Protein AF-A0A661ZJ34-F1 (afdb_monomer_lite)

Structure (mmCIF, N/CA/C/O backbone):
data_AF-A0A661ZJ34-F1
#
_entry.id   AF-A0A661ZJ34-F1
#
loop_
_atom_site.group_PDB
_atom_site.id
_atom_site.type_symbol
_atom_site.label_atom_id
_atom_site.label_alt_id
_atom_site.label_comp_id
_atom_site.label_asym_id
_atom_site.label_entity_id
_atom_site.label_seq_id
_atom_site.pdbx_PDB_ins_code
_atom_site.Cartn_x
_atom_site.Cartn_y
_atom_site.Cartn_z
_atom_site.occupancy
_atom_site.B_iso_or_equiv
_atom_site.auth_seq_id
_atom_site.auth_comp_id
_atom_site.auth_asym_id
_atom_site.auth_atom_id
_atom_site.pdbx_PDB_model_num
ATOM 1 N N . MET A 1 1 ? -4.155 -11.575 -8.471 1.00 82.56 1 MET A N 1
ATOM 2 C CA . MET A 1 1 ? -3.482 -11.945 -7.207 1.00 82.56 1 MET A CA 1
ATOM 3 C C . MET A 1 1 ? -4.520 -11.965 -6.095 1.00 82.56 1 MET A C 1
ATOM 5 O O . MET A 1 1 ? -5.345 -11.062 -6.079 1.00 82.56 1 MET A O 1
ATOM 9 N N . LYS A 1 2 ? -4.529 -12.996 -5.238 1.00 87.00 2 LYS A N 1
ATOM 10 C CA . LYS A 1 2 ? -5.399 -13.078 -4.050 1.00 87.00 2 LYS A CA 1
ATOM 11 C C . LYS A 1 2 ? -4.550 -12.760 -2.821 1.00 87.00 2 LYS A C 1
ATOM 13 O O . LYS A 1 2 ? -3.480 -13.348 -2.685 1.00 87.00 2 LYS A O 1
ATOM 18 N N . ILE A 1 3 ? -5.022 -11.864 -1.965 1.00 86.25 3 ILE A N 1
ATOM 19 C CA . ILE A 1 3 ? -4.472 -11.626 -0.629 1.00 86.25 3 ILE A CA 1
ATOM 20 C C . ILE A 1 3 ? -5.572 -11.979 0.365 1.00 86.25 3 ILE A C 1
ATOM 22 O O . ILE A 1 3 ? -6.676 -11.452 0.267 1.00 86.25 3 ILE A O 1
ATOM 26 N N . GLU A 1 4 ? -5.264 -12.891 1.278 1.00 88.19 4 GLU A N 1
ATOM 27 C CA . GLU A 1 4 ? -6.146 -13.311 2.363 1.00 88.19 4 GLU A CA 1
ATOM 28 C C . GLU A 1 4 ? -5.593 -12.739 3.665 1.00 88.19 4 GLU A C 1
ATOM 30 O O . GLU A 1 4 ? -4.396 -12.854 3.930 1.00 88.19 4 GLU A O 1
ATOM 35 N N . LEU A 1 5 ? -6.455 -12.078 4.429 1.00 87.88 5 LEU A N 1
ATOM 36 C CA . LEU A 1 5 ? -6.134 -11.464 5.711 1.00 87.88 5 LEU A CA 1
ATOM 37 C C . LEU A 1 5 ? -7.004 -12.076 6.793 1.00 87.88 5 LEU A C 1
ATOM 39 O O . LEU A 1 5 ? -8.232 -12.100 6.667 1.00 87.88 5 LEU A O 1
ATOM 43 N N . VAL A 1 6 ? -6.369 -12.520 7.873 1.00 89.88 6 VAL A N 1
ATOM 44 C CA . VAL A 1 6 ? -7.058 -12.998 9.071 1.00 89.88 6 VAL A CA 1
ATOM 45 C C . VAL A 1 6 ? -6.990 -11.951 10.175 1.00 89.88 6 VAL A C 1
ATOM 47 O O . VAL A 1 6 ? -6.121 -11.080 10.190 1.00 89.88 6 VAL A O 1
ATOM 50 N N . LYS A 1 7 ? -7.908 -12.043 11.138 1.00 87.38 7 LYS A N 1
ATOM 51 C CA . LYS A 1 7 ? -7.994 -11.134 12.289 1.00 87.38 7 LYS A CA 1
ATOM 52 C C . LYS A 1 7 ? -6.662 -10.859 12.979 1.00 87.38 7 LYS A C 1
ATOM 54 O O . LYS A 1 7 ? -6.360 -9.719 13.328 1.00 87.38 7 LYS A O 1
ATOM 59 N N . GLU A 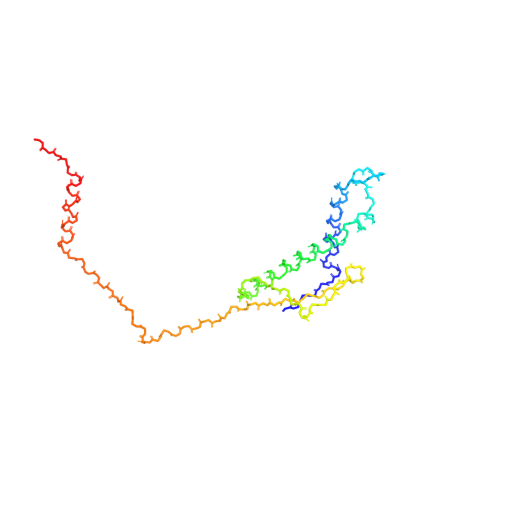1 8 ? -5.873 -11.907 13.153 1.00 88.25 8 GLU A N 1
ATOM 60 C CA . GLU A 1 8 ? -4.583 -11.875 13.839 1.00 88.25 8 GLU A CA 1
ATOM 61 C C . GLU A 1 8 ? -3.566 -10.958 13.136 1.00 88.25 8 GLU A C 1
ATOM 63 O O . GLU A 1 8 ? -2.721 -10.370 13.807 1.00 88.25 8 GLU A O 1
ATOM 68 N N . ASP A 1 9 ? -3.696 -10.750 11.820 1.00 85.88 9 ASP A N 1
ATOM 69 C CA . ASP A 1 9 ? -2.772 -9.925 11.034 1.00 85.88 9 ASP A CA 1
ATOM 70 C C . ASP A 1 9 ? -2.952 -8.421 11.293 1.00 85.88 9 ASP A C 1
ATOM 72 O O . ASP A 1 9 ? -1.993 -7.649 11.207 1.00 85.88 9 ASP A O 1
ATOM 76 N N . TYR A 1 10 ? -4.178 -7.982 11.606 1.00 87.00 10 TYR A N 1
ATOM 77 C CA . TYR A 1 10 ? -4.518 -6.558 11.720 1.00 87.00 10 TYR A CA 1
ATOM 78 C C . TYR A 1 10 ? -4.979 -6.126 13.117 1.00 87.00 10 TYR A C 1
ATOM 80 O O . TYR A 1 10 ? -4.915 -4.935 13.436 1.00 87.00 10 TYR A O 1
ATOM 88 N N . GLU A 1 11 ? -5.440 -7.041 13.976 1.00 88.38 11 GLU A N 1
ATOM 89 C CA . GLU A 1 11 ? -6.048 -6.694 15.268 1.00 88.38 11 GLU A CA 1
ATOM 90 C C . GLU A 1 11 ? -5.097 -5.900 16.178 1.00 88.38 11 GLU A C 1
ATOM 92 O O . GLU A 1 11 ? -5.504 -4.909 16.796 1.00 88.38 11 GLU A O 1
ATOM 97 N N . ASP A 1 12 ? -3.819 -6.272 16.227 1.00 91.00 12 ASP A N 1
ATOM 98 C CA . ASP A 1 12 ? -2.821 -5.590 17.056 1.00 91.00 12 ASP A CA 1
ATOM 99 C C . ASP A 1 12 ? -2.510 -4.170 16.565 1.00 91.00 12 ASP A C 1
ATOM 101 O O . ASP A 1 12 ? -2.401 -3.233 17.372 1.00 91.00 12 ASP A O 1
ATOM 105 N N . GLN A 1 13 ? -2.423 -3.983 15.246 1.00 89.50 13 GLN A N 1
ATOM 106 C CA . GLN A 1 13 ? -2.189 -2.672 14.635 1.00 89.50 13 GLN A CA 1
ATOM 107 C C . GLN A 1 13 ? -3.395 -1.756 14.867 1.00 89.50 13 GLN A C 1
ATOM 109 O O . GLN A 1 13 ? -3.249 -0.658 15.414 1.00 89.50 13 GLN A O 1
ATOM 114 N N . VAL A 1 14 ? -4.607 -2.259 14.611 1.00 90.19 14 VAL A N 1
ATOM 115 C CA . VAL A 1 14 ? -5.866 -1.544 14.867 1.00 90.19 14 VAL A CA 1
ATOM 116 C C . VAL A 1 14 ? -5.992 -1.158 16.341 1.00 90.19 14 VAL A C 1
ATOM 118 O O . VAL A 1 14 ? -6.314 -0.014 16.667 1.00 90.19 14 VAL A O 1
ATOM 121 N N . ASN A 1 15 ? -5.699 -2.073 17.269 1.00 90.31 15 ASN A N 1
ATOM 122 C CA . ASN A 1 15 ? -5.745 -1.784 18.702 1.00 90.31 15 ASN A CA 1
ATOM 123 C C . ASN A 1 15 ? -4.712 -0.725 19.121 1.00 90.31 15 ASN A C 1
ATOM 125 O O . ASN A 1 15 ? -4.984 0.069 20.028 1.00 90.31 15 ASN A O 1
ATOM 129 N N . THR A 1 16 ? -3.545 -0.693 18.478 1.00 92.38 16 THR A N 1
ATOM 130 C CA . THR A 1 16 ? -2.506 0.317 18.722 1.00 92.38 16 THR A CA 1
ATOM 131 C C . THR A 1 16 ? -2.973 1.697 18.273 1.00 92.38 16 THR A C 1
ATOM 133 O O . THR A 1 16 ? -2.960 2.639 19.070 1.00 92.38 16 THR A O 1
ATOM 136 N N . VAL A 1 17 ? -3.502 1.801 17.055 1.00 91.19 17 VAL A N 1
ATOM 137 C CA . VAL A 1 17 ? -4.025 3.062 16.519 1.00 91.19 17 VAL A CA 1
ATOM 138 C C . VAL A 1 17 ? -5.220 3.548 17.334 1.00 91.19 17 VAL A C 1
ATOM 140 O O . VAL A 1 17 ? -5.261 4.709 17.740 1.00 91.19 17 VAL A O 1
ATOM 143 N N . LEU A 1 18 ? -6.148 2.663 17.709 1.00 90.25 18 LEU A N 1
ATOM 144 C CA . LEU A 1 18 ? -7.285 3.028 18.559 1.00 90.25 18 LEU A CA 1
ATOM 145 C C . LEU A 1 18 ? -6.860 3.569 19.933 1.00 90.25 18 LEU A C 1
ATOM 147 O O . LEU A 1 18 ? -7.514 4.478 20.449 1.00 90.25 18 LEU A O 1
ATOM 151 N N . LYS A 1 19 ? -5.769 3.066 20.529 1.00 91.31 19 LYS A N 1
ATOM 152 C CA . LYS A 1 19 ? -5.214 3.621 21.780 1.00 91.31 19 LYS A CA 1
ATOM 153 C C . LYS A 1 19 ? -4.666 5.034 21.579 1.00 91.31 19 LYS A C 1
ATOM 155 O O . LYS A 1 19 ? -4.841 5.890 22.449 1.00 91.31 19 LYS A O 1
ATOM 160 N N . ASP A 1 20 ? -4.038 5.309 20.443 1.00 91.12 20 ASP A N 1
ATOM 161 C CA . ASP A 1 20 ? -3.545 6.652 20.134 1.00 91.12 20 ASP A CA 1
ATOM 162 C C . ASP A 1 20 ? -4.684 7.632 19.840 1.00 91.12 20 ASP A C 1
ATOM 164 O O . ASP A 1 20 ? -4.660 8.771 20.321 1.00 91.12 20 ASP A O 1
ATOM 168 N N . TYR A 1 21 ? -5.736 7.175 19.160 1.00 88.19 21 TYR A N 1
ATOM 169 C CA . TYR A 1 21 ? -6.979 7.932 19.020 1.00 88.19 21 TYR A CA 1
ATOM 170 C C . TYR A 1 21 ? -7.630 8.191 20.377 1.00 88.19 21 TYR A C 1
ATOM 172 O O . TYR A 1 21 ? -8.029 9.320 20.646 1.00 88.19 21 TYR A O 1
ATOM 180 N N . GLN A 1 22 ? -7.679 7.201 21.273 1.00 89.88 22 GLN A N 1
ATOM 181 C CA . GLN A 1 22 ? -8.218 7.369 22.625 1.00 89.88 22 GLN A CA 1
ATOM 182 C C . GLN A 1 22 ? -7.487 8.474 23.394 1.00 89.88 22 GLN A C 1
ATOM 184 O O . GLN A 1 22 ? -8.142 9.294 24.035 1.00 89.88 22 GLN A O 1
ATOM 189 N N . ARG A 1 23 ? -6.149 8.525 23.318 1.00 89.69 23 ARG A N 1
ATOM 190 C CA . ARG A 1 23 ? -5.326 9.557 23.976 1.00 89.69 23 ARG A CA 1
ATOM 191 C C . ARG A 1 23 ? -5.629 10.966 23.465 1.00 89.69 23 ARG A C 1
ATOM 193 O O . ARG A 1 23 ? -5.590 11.909 24.251 1.00 89.69 23 ARG A O 1
ATOM 200 N N . LYS A 1 24 ? -5.930 11.100 22.170 1.00 87.06 24 LYS A N 1
ATOM 201 C CA . LYS A 1 24 ? -6.254 12.376 21.509 1.00 87.06 24 LYS A CA 1
ATOM 202 C C . LYS A 1 24 ? -7.743 12.731 21.587 1.00 87.06 24 LYS A C 1
ATOM 204 O O . LYS A 1 24 ? -8.102 13.892 21.404 1.00 87.06 24 LYS A O 1
ATOM 209 N N . ALA A 1 25 ? -8.608 11.756 21.858 1.00 86.06 25 ALA A N 1
ATOM 210 C CA . ALA A 1 25 ? -10.048 11.940 21.862 1.00 86.06 25 ALA A CA 1
ATOM 211 C C . ALA A 1 25 ? -10.495 12.866 23.002 1.00 86.06 25 ALA A C 1
ATOM 213 O O . ALA A 1 25 ? -10.150 12.681 24.176 1.00 86.06 25 ALA A O 1
ATOM 214 N N . SER A 1 26 ? -11.328 13.837 22.637 1.00 85.31 26 SER A N 1
ATOM 215 C CA . SER A 1 26 ? -12.066 14.697 23.555 1.00 85.31 26 SER A CA 1
ATOM 216 C C . SER A 1 26 ? -13.553 14.458 23.332 1.00 85.31 26 SER A C 1
ATOM 218 O O . SER A 1 26 ? -14.030 14.555 22.202 1.00 85.31 26 SER A O 1
ATOM 220 N N . MET A 1 27 ? -14.279 14.105 24.392 1.00 85.38 27 MET A N 1
ATOM 221 C CA . MET A 1 27 ? -15.706 13.811 24.317 1.00 85.38 27 MET A CA 1
ATOM 222 C C . MET A 1 27 ? -16.442 14.413 25.516 1.00 85.38 27 MET A C 1
ATOM 224 O O . MET A 1 27 ? -15.941 14.301 26.638 1.00 85.38 27 MET A O 1
ATOM 228 N N . PRO A 1 28 ? -17.631 15.014 25.318 1.00 86.19 28 PRO A N 1
ATOM 229 C CA . PRO A 1 28 ? -18.442 15.519 26.418 1.00 86.19 28 PRO A CA 1
ATOM 230 C C . PRO A 1 28 ? -18.673 14.445 27.491 1.00 86.19 28 PRO A C 1
ATOM 232 O O . PRO A 1 28 ? -19.063 13.322 27.182 1.00 86.19 28 PRO A O 1
ATOM 235 N N . GLY A 1 29 ? -18.408 14.788 28.753 1.00 88.62 29 GLY A N 1
ATOM 236 C CA . GLY A 1 29 ? -18.555 13.881 29.899 1.00 88.62 29 GLY A CA 1
ATOM 237 C C . GLY A 1 29 ? -17.299 13.089 30.280 1.00 88.62 29 GLY A C 1
ATOM 238 O O . GLY A 1 29 ? -17.245 12.564 31.389 1.00 88.62 29 GLY A O 1
ATOM 239 N N . PHE A 1 30 ? -16.260 13.058 29.437 1.00 88.44 30 PHE A N 1
ATOM 240 C CA . PHE A 1 30 ? -14.989 12.398 29.748 1.00 88.44 30 PHE A CA 1
ATOM 241 C C . PHE A 1 30 ? -13.825 13.385 29.722 1.00 88.44 30 PHE A C 1
ATOM 243 O O . PHE A 1 30 ? -13.729 14.255 28.858 1.00 88.44 30 PHE A O 1
ATOM 250 N N . ARG A 1 31 ? -12.886 13.224 30.661 1.00 90.62 31 ARG A N 1
ATOM 251 C CA . ARG A 1 31 ? -11.619 13.962 30.610 1.00 90.62 31 ARG A CA 1
ATOM 252 C C . ARG A 1 31 ? -10.863 13.561 29.330 1.00 90.62 31 ARG A C 1
ATOM 254 O O . ARG A 1 31 ? -10.815 12.360 29.045 1.00 90.62 31 ARG A O 1
ATOM 261 N N . PRO A 1 32 ? -10.248 14.509 28.592 1.00 87.94 32 PRO A N 1
ATOM 262 C CA . PRO A 1 32 ? -9.458 14.194 27.402 1.00 87.94 32 PRO A CA 1
ATOM 263 C C . PRO A 1 32 ? -8.476 13.047 27.661 1.00 87.94 32 PRO A C 1
ATOM 265 O O . PRO A 1 32 ? -7.815 13.014 28.704 1.00 87.94 32 PRO A O 1
ATOM 268 N N . GLY A 1 33 ? -8.435 12.072 26.752 1.00 87.56 33 GLY A N 1
ATOM 269 C CA . GLY A 1 33 ? -7.589 10.883 26.889 1.00 87.56 33 GLY A CA 1
ATOM 270 C C . GLY A 1 33 ? -8.132 9.765 27.793 1.00 87.56 33 GLY A C 1
ATOM 271 O O . GLY A 1 33 ? -7.490 8.722 27.922 1.00 87.56 33 GLY A O 1
ATOM 272 N N . LYS A 1 34 ? -9.287 9.952 28.448 1.00 89.31 34 LYS A N 1
ATOM 273 C CA . LYS A 1 34 ? -9.924 8.963 29.345 1.00 89.31 34 LYS A CA 1
ATOM 274 C C . LYS A 1 34 ? -11.294 8.490 28.852 1.00 89.31 34 LYS A C 1
ATOM 276 O O . LYS A 1 34 ? -12.087 7.970 29.633 1.00 89.31 34 LYS A O 1
ATOM 281 N N . VAL A 1 35 ? -11.564 8.643 27.558 1.00 89.81 35 VAL A N 1
ATOM 282 C CA . VAL A 1 35 ? -12.757 8.082 26.911 1.00 89.81 35 VAL A CA 1
ATOM 283 C C . VAL A 1 35 ? -12.658 6.547 26.916 1.00 89.81 35 VAL A C 1
ATOM 285 O O . VAL A 1 35 ? -11.607 6.025 26.550 1.00 89.81 35 VAL A O 1
ATOM 288 N N . PRO A 1 36 ? -13.694 5.787 27.309 1.00 90.06 36 PRO A N 1
ATOM 289 C CA . PRO A 1 36 ? -13.663 4.325 27.281 1.00 90.06 36 PRO A CA 1
ATOM 290 C C . PRO A 1 36 ? -13.423 3.760 25.875 1.00 90.06 36 PRO A C 1
ATOM 292 O O . PRO A 1 36 ? -14.028 4.217 24.904 1.00 90.06 36 PRO A O 1
ATOM 295 N N . MET A 1 37 ? -12.604 2.707 25.771 1.00 88.12 37 MET A N 1
ATOM 296 C CA . MET A 1 37 ? -12.250 2.096 24.479 1.00 88.12 37 MET A CA 1
ATOM 297 C C . MET A 1 37 ? -13.463 1.610 23.682 1.00 88.12 37 MET A C 1
ATOM 299 O O . MET A 1 37 ? -13.476 1.752 22.466 1.00 88.12 37 MET A O 1
ATOM 303 N N . GLY A 1 38 ? -14.508 1.098 24.341 1.00 88.75 38 GLY A N 1
ATOM 304 C CA . GLY A 1 38 ? -15.726 0.664 23.646 1.00 88.75 38 GLY A CA 1
ATOM 305 C C . GLY A 1 38 ? -16.418 1.798 22.880 1.00 88.75 38 GLY A C 1
ATOM 306 O O . GLY A 1 38 ? -16.946 1.584 21.792 1.00 88.75 38 GLY A O 1
ATOM 307 N N . MET A 1 39 ? -16.358 3.024 23.404 1.00 86.44 39 MET A N 1
ATOM 308 C CA . MET A 1 39 ? -16.956 4.196 22.767 1.00 86.44 39 MET A CA 1
ATOM 309 C C . MET A 1 39 ? -16.085 4.717 21.619 1.00 86.44 39 MET A C 1
ATOM 311 O O . MET A 1 39 ? -16.603 5.023 20.547 1.00 86.44 39 MET A O 1
ATOM 315 N N . VAL A 1 40 ? -14.760 4.726 21.804 1.00 87.44 40 VAL A N 1
ATOM 316 C CA . VAL A 1 40 ? -13.795 5.055 20.740 1.00 87.44 40 VAL A CA 1
ATOM 317 C C . VAL A 1 40 ? -13.915 4.066 19.580 1.00 87.44 40 VAL A C 1
ATOM 319 O O . VAL A 1 40 ? -14.012 4.487 18.432 1.00 87.44 40 VAL A O 1
ATOM 322 N N . ARG A 1 41 ? -14.005 2.762 19.868 1.00 88.12 41 ARG A N 1
ATOM 323 C CA . ARG A 1 41 ? -14.205 1.710 18.863 1.00 88.12 41 ARG A CA 1
ATOM 324 C C . ARG A 1 41 ? -15.528 1.878 18.116 1.00 88.12 41 ARG A C 1
ATOM 326 O O . ARG A 1 41 ? -15.559 1.708 16.907 1.00 88.12 41 ARG A O 1
ATOM 333 N N . LYS A 1 42 ? -16.608 2.273 18.792 1.00 87.19 42 LYS A N 1
ATOM 334 C CA . LYS A 1 42 ? -17.895 2.518 18.122 1.00 87.19 42 LYS A CA 1
ATOM 335 C C . LYS A 1 42 ? -17.850 3.709 17.156 1.00 87.19 42 LYS A C 1
ATOM 337 O O . LYS A 1 42 ? -18.537 3.684 16.143 1.00 87.19 42 LYS A O 1
ATOM 342 N N . MET A 1 43 ? -17.069 4.744 17.468 1.00 85.69 43 MET A N 1
ATOM 343 C CA . MET A 1 43 ? -16.970 5.946 16.631 1.00 85.69 43 MET A CA 1
ATOM 344 C C . MET A 1 43 ? -15.937 5.826 15.510 1.00 85.69 43 MET A C 1
ATOM 346 O O . MET A 1 43 ? -16.216 6.229 14.387 1.00 85.69 43 MET A O 1
ATOM 350 N N . TYR A 1 44 ? -14.756 5.287 15.815 1.00 86.88 44 TYR A N 1
ATOM 351 C CA . TYR A 1 44 ? -13.601 5.273 14.912 1.00 86.88 44 TYR A CA 1
ATOM 352 C C . TYR A 1 44 ? -13.191 3.868 14.468 1.00 86.88 44 TYR A C 1
ATOM 354 O O . TYR A 1 44 ? -12.386 3.744 13.556 1.00 86.88 44 TYR A O 1
ATOM 362 N N . GLY A 1 45 ? -13.736 2.808 15.073 1.00 86.62 45 GLY A N 1
ATOM 363 C CA . GLY A 1 45 ? -13.300 1.428 14.838 1.00 86.62 45 GLY A CA 1
ATOM 364 C C . GLY A 1 45 ? -13.369 1.011 13.377 1.00 86.62 45 GLY A C 1
ATOM 365 O O . GLY A 1 45 ? -12.379 0.515 12.866 1.00 86.62 45 GLY A O 1
ATOM 366 N N . LYS A 1 46 ? -14.484 1.284 12.689 1.00 87.19 46 LYS A N 1
ATOM 367 C CA . LYS A 1 46 ? -14.637 0.958 11.259 1.00 87.19 46 LYS A CA 1
ATOM 368 C C . LYS A 1 46 ? -13.630 1.685 10.375 1.00 87.19 46 LYS A C 1
ATOM 370 O O . LYS A 1 46 ? -13.027 1.075 9.505 1.00 87.19 46 LYS A O 1
ATOM 375 N N . ALA A 1 47 ? -13.465 2.986 10.605 1.00 88.19 47 ALA A N 1
ATOM 376 C CA . ALA A 1 47 ? -12.566 3.813 9.809 1.00 88.19 47 ALA A CA 1
ATOM 377 C C . ALA A 1 47 ? -11.108 3.384 10.008 1.00 88.19 47 ALA A C 1
ATOM 379 O O . ALA A 1 47 ? -10.409 3.151 9.031 1.00 88.19 47 ALA A O 1
ATOM 380 N N . VAL A 1 48 ? -10.692 3.201 11.266 1.00 90.56 48 VAL A N 1
ATOM 381 C CA . VAL A 1 48 ? -9.341 2.738 11.609 1.00 90.56 48 VAL A CA 1
ATOM 382 C C . VAL A 1 48 ? -9.094 1.335 11.064 1.00 90.56 48 VAL A C 1
ATOM 384 O O . VAL A 1 48 ? -8.034 1.074 10.518 1.00 90.56 48 VAL A O 1
ATOM 387 N N . LEU A 1 49 ? -10.070 0.433 11.171 1.00 89.12 49 LEU A N 1
ATOM 388 C CA . LEU A 1 49 ? -9.934 -0.923 10.652 1.00 89.12 49 LEU A CA 1
ATOM 389 C C . LEU A 1 49 ? -9.767 -0.933 9.127 1.00 89.12 49 LEU A C 1
ATOM 391 O O . LEU A 1 49 ? -8.858 -1.585 8.627 1.00 89.12 49 LEU A O 1
ATOM 395 N N . ALA A 1 50 ? -10.576 -0.167 8.394 1.00 88.31 50 ALA A N 1
ATOM 396 C CA . ALA A 1 50 ? -10.435 -0.051 6.946 1.00 88.31 50 ALA A CA 1
ATOM 397 C C . ALA A 1 50 ? -9.094 0.586 6.536 1.00 88.31 50 ALA A C 1
ATOM 399 O O . ALA A 1 50 ? -8.482 0.158 5.559 1.00 88.31 50 ALA A O 1
ATOM 400 N N . GLU A 1 51 ? -8.628 1.603 7.262 1.00 89.75 51 GLU A N 1
ATOM 401 C CA . GLU A 1 51 ? -7.351 2.271 6.989 1.00 89.75 51 GLU A CA 1
ATOM 402 C C . GLU A 1 51 ? -6.159 1.332 7.219 1.00 89.75 51 GLU A C 1
ATOM 404 O O . GLU A 1 51 ? -5.319 1.182 6.331 1.00 89.75 51 GLU A O 1
ATOM 409 N N . GLU A 1 52 ? -6.124 0.638 8.359 1.00 90.69 52 GLU A N 1
ATOM 410 C CA . GLU A 1 52 ? -5.042 -0.297 8.677 1.00 90.69 52 GLU A CA 1
ATOM 411 C C . GLU A 1 52 ? -5.031 -1.498 7.730 1.00 90.69 52 GLU A C 1
ATOM 413 O O . GLU A 1 52 ? -3.969 -1.871 7.239 1.00 90.69 52 GLU A O 1
ATOM 418 N N . ILE A 1 53 ? -6.195 -2.057 7.382 1.00 89.06 53 ILE A N 1
ATOM 419 C CA . ILE A 1 53 ? -6.275 -3.136 6.389 1.00 89.06 53 ILE A CA 1
ATOM 420 C C . ILE A 1 53 ? -5.706 -2.673 5.043 1.00 89.06 53 ILE A C 1
ATOM 422 O O . ILE A 1 53 ? -4.850 -3.349 4.476 1.00 89.06 53 ILE A O 1
ATOM 426 N N . ASN A 1 54 ? -6.106 -1.499 4.545 1.00 89.06 54 ASN A N 1
ATOM 427 C CA . ASN A 1 54 ? -5.578 -0.968 3.282 1.00 89.06 54 ASN A CA 1
ATOM 428 C C . ASN A 1 54 ? -4.059 -0.774 3.318 1.00 89.06 54 ASN A C 1
ATOM 430 O O . ASN A 1 54 ? -3.369 -1.050 2.331 1.00 89.06 54 ASN A O 1
ATOM 434 N N . LYS A 1 55 ? -3.531 -0.316 4.454 1.00 90.62 55 LYS A N 1
ATOM 435 C CA . LYS A 1 55 ? -2.097 -0.135 4.653 1.00 90.62 55 LYS A CA 1
ATOM 436 C C . LYS A 1 55 ? -1.355 -1.472 4.637 1.00 90.62 55 LYS A C 1
ATOM 438 O O . LYS A 1 55 ? -0.414 -1.616 3.861 1.00 90.62 55 LYS A O 1
ATOM 443 N N . ILE A 1 56 ? -1.822 -2.457 5.406 1.00 89.62 56 ILE A N 1
ATOM 444 C CA . ILE A 1 56 ? -1.243 -3.808 5.462 1.00 89.62 56 ILE A CA 1
ATOM 445 C C . ILE A 1 56 ? -1.244 -4.458 4.076 1.00 89.62 56 ILE A C 1
ATOM 447 O O . ILE A 1 56 ? -0.242 -5.045 3.669 1.00 89.62 56 ILE A O 1
ATOM 451 N N . ILE A 1 57 ? -2.343 -4.340 3.325 1.00 89.25 57 ILE A N 1
ATOM 452 C CA . ILE A 1 57 ? -2.433 -4.874 1.960 1.00 89.25 57 ILE A CA 1
ATOM 453 C C . ILE A 1 57 ? -1.406 -4.205 1.055 1.00 89.25 57 ILE A C 1
ATOM 455 O O . ILE A 1 57 ? -0.678 -4.894 0.347 1.00 89.25 57 ILE A O 1
ATOM 459 N N . SER A 1 58 ? -1.342 -2.873 1.078 1.00 88.56 58 SER A N 1
ATOM 460 C CA . SER A 1 58 ? -0.443 -2.103 0.215 1.00 88.56 58 SER A CA 1
ATOM 461 C C . SER A 1 58 ? 1.024 -2.425 0.498 1.00 88.56 58 SER A C 1
ATOM 463 O O . SER A 1 58 ? 1.804 -2.620 -0.433 1.00 88.56 58 SER A O 1
ATOM 465 N N . GLU A 1 59 ? 1.395 -2.522 1.777 1.00 89.44 59 GLU A N 1
ATOM 466 C CA . GLU A 1 59 ? 2.747 -2.881 2.209 1.00 89.44 59 GLU A CA 1
ATOM 467 C C . GLU A 1 59 ? 3.103 -4.313 1.797 1.00 89.44 59 GLU A C 1
ATOM 469 O O . GLU A 1 59 ? 4.122 -4.519 1.139 1.00 89.44 59 GLU A O 1
ATOM 474 N N . ASN A 1 60 ? 2.246 -5.296 2.098 1.00 88.12 60 ASN A N 1
ATOM 475 C CA . ASN A 1 60 ? 2.488 -6.694 1.729 1.00 88.12 60 ASN A CA 1
ATOM 476 C C . ASN A 1 60 ? 2.552 -6.897 0.216 1.00 88.12 60 ASN A C 1
ATOM 478 O O . ASN A 1 60 ? 3.406 -7.631 -0.276 1.00 88.12 60 ASN A O 1
ATOM 482 N N . LEU A 1 61 ? 1.676 -6.231 -0.534 1.00 87.31 61 LEU A N 1
ATOM 483 C CA . LEU A 1 61 ? 1.661 -6.300 -1.987 1.00 87.31 61 LEU A CA 1
ATOM 484 C C . LEU A 1 61 ? 2.951 -5.726 -2.575 1.00 87.31 61 LEU A C 1
ATOM 486 O O . LEU A 1 61 ? 3.577 -6.363 -3.418 1.00 87.31 61 LEU A O 1
ATOM 490 N N . ASN A 1 62 ? 3.390 -4.561 -2.099 1.00 86.75 62 ASN A N 1
ATOM 491 C CA . ASN A 1 62 ? 4.635 -3.955 -2.558 1.00 86.75 62 ASN A CA 1
ATOM 492 C C . ASN A 1 62 ? 5.868 -4.796 -2.185 1.00 86.75 62 ASN A C 1
ATOM 494 O O . ASN A 1 62 ? 6.763 -4.981 -3.014 1.00 86.75 62 ASN A O 1
ATOM 498 N N . ASN A 1 63 ? 5.897 -5.349 -0.969 1.00 89.12 63 ASN A N 1
ATOM 499 C CA . ASN A 1 63 ? 6.960 -6.252 -0.529 1.00 89.12 63 ASN A CA 1
ATOM 500 C C . ASN A 1 63 ? 7.008 -7.503 -1.410 1.00 89.12 63 ASN A C 1
ATOM 502 O O . ASN A 1 63 ? 8.064 -7.821 -1.945 1.00 89.12 63 ASN A O 1
ATOM 506 N N . TYR A 1 64 ? 5.863 -8.145 -1.663 1.00 88.00 64 TYR A N 1
ATOM 507 C CA . TYR A 1 64 ? 5.779 -9.326 -2.522 1.00 88.00 64 TYR A CA 1
ATOM 508 C C . TYR A 1 64 ? 6.267 -9.050 -3.949 1.00 88.00 64 TYR A C 1
ATOM 510 O O . TYR A 1 64 ? 7.035 -9.841 -4.500 1.00 88.00 64 TYR A O 1
ATOM 518 N N . LEU A 1 65 ? 5.847 -7.929 -4.548 1.00 87.12 65 LEU A N 1
ATOM 519 C CA . LEU A 1 65 ? 6.283 -7.533 -5.890 1.00 87.12 65 LEU A CA 1
ATOM 520 C C . LEU A 1 65 ? 7.796 -7.285 -5.948 1.00 87.12 65 LEU A C 1
ATOM 522 O O . LEU A 1 65 ? 8.437 -7.660 -6.928 1.00 87.12 65 LEU A O 1
ATOM 526 N N . THR A 1 66 ? 8.361 -6.700 -4.890 1.00 86.81 66 THR A N 1
ATOM 527 C CA . THR A 1 66 ? 9.797 -6.411 -4.789 1.00 86.81 66 THR A CA 1
ATOM 528 C C . THR A 1 66 ? 10.615 -7.684 -4.569 1.00 86.81 66 THR A C 1
ATOM 530 O O . THR A 1 66 ? 11.583 -7.917 -5.286 1.00 86.81 66 THR A O 1
ATOM 533 N N . GLU A 1 67 ? 10.222 -8.530 -3.613 1.00 89.81 67 GLU A N 1
ATOM 534 C CA . GLU A 1 67 ? 10.931 -9.768 -3.255 1.00 89.81 67 GLU A CA 1
ATOM 535 C C . GLU A 1 67 ? 10.952 -10.790 -4.393 1.00 89.81 67 GLU A C 1
ATOM 537 O O . GLU A 1 67 ? 11.940 -11.499 -4.569 1.00 89.81 67 GLU A O 1
ATOM 542 N N . ASN A 1 68 ? 9.875 -10.858 -5.177 1.00 85.88 68 ASN A N 1
ATOM 543 C CA . ASN A 1 68 ? 9.765 -11.779 -6.308 1.00 85.88 68 ASN A CA 1
ATOM 544 C C . ASN A 1 68 ? 10.200 -11.140 -7.638 1.00 85.88 68 ASN A C 1
ATOM 546 O O . ASN A 1 68 ? 9.980 -11.736 -8.692 1.00 85.88 68 ASN A O 1
ATOM 550 N N . GLU A 1 69 ? 10.775 -9.929 -7.597 1.00 84.31 69 GLU A N 1
ATOM 551 C CA . GLU A 1 69 ? 11.212 -9.147 -8.764 1.00 84.31 69 GLU A CA 1
ATOM 552 C C . GLU A 1 69 ? 10.162 -9.102 -9.891 1.00 84.31 69 GLU A C 1
ATOM 554 O O . GLU A 1 69 ? 10.477 -9.133 -11.087 1.00 84.31 69 GLU A O 1
ATOM 559 N N . VAL A 1 70 ? 8.881 -9.041 -9.517 1.00 82.12 70 VAL A N 1
ATOM 560 C CA . VAL A 1 70 ? 7.781 -9.066 -10.479 1.00 82.12 70 VAL A CA 1
ATOM 561 C C . VAL A 1 70 ? 7.765 -7.727 -11.195 1.00 82.12 70 VAL A C 1
ATOM 563 O O . VAL A 1 70 ? 7.374 -6.701 -10.641 1.00 82.12 70 VAL A O 1
ATOM 566 N N . LYS A 1 71 ? 8.182 -7.732 -12.460 1.00 82.31 71 LYS A N 1
ATOM 567 C CA . LYS A 1 71 ? 8.150 -6.539 -13.307 1.00 82.31 71 LYS A CA 1
ATOM 568 C C . LYS A 1 71 ? 6.701 -6.207 -13.648 1.00 82.31 71 LYS A C 1
ATOM 570 O O . LYS A 1 71 ? 6.115 -6.812 -14.546 1.00 82.31 71 LYS A O 1
ATOM 575 N N . THR A 1 72 ? 6.120 -5.256 -12.927 1.00 84.94 72 THR A N 1
ATOM 576 C CA . THR A 1 72 ? 4.767 -4.753 -13.179 1.00 84.94 72 THR A CA 1
ATOM 577 C C . THR A 1 72 ? 4.788 -3.382 -13.851 1.00 84.94 72 THR A C 1
ATOM 579 O O . THR A 1 72 ? 5.696 -2.573 -13.673 1.00 84.94 72 THR A O 1
ATOM 582 N N . LEU A 1 73 ? 3.754 -3.110 -14.638 1.00 84.31 73 LEU A N 1
ATOM 583 C CA . LEU A 1 73 ? 3.450 -1.825 -15.245 1.00 84.31 73 LEU A CA 1
ATOM 584 C C . LEU A 1 73 ? 2.448 -1.092 -14.356 1.00 84.31 73 LEU A C 1
ATOM 586 O O . LEU A 1 73 ? 1.254 -1.385 -14.371 1.00 84.31 73 LEU A O 1
ATOM 590 N N . GLY A 1 74 ? 2.944 -0.115 -13.601 1.00 82.69 74 GLY A N 1
ATOM 591 C CA . GLY A 1 74 ? 2.116 0.691 -12.709 1.00 82.69 74 GLY A CA 1
ATOM 592 C C . GLY A 1 74 ? 1.716 -0.033 -11.423 1.00 82.69 74 GLY A C 1
ATOM 593 O O . GLY A 1 74 ? 2.334 -1.022 -11.024 1.00 82.69 74 GLY A O 1
ATOM 594 N N . HIS A 1 75 ? 0.697 0.515 -10.758 1.00 82.94 75 HIS A N 1
ATOM 595 C CA . HIS A 1 75 ? 0.195 0.003 -9.487 1.00 82.94 75 HIS A CA 1
ATOM 596 C C . HIS A 1 75 ? -0.877 -1.075 -9.705 1.00 82.94 75 HIS A C 1
ATOM 598 O O . HIS A 1 75 ? -1.676 -0.948 -10.638 1.00 82.94 75 HIS A O 1
ATOM 604 N N . PRO A 1 76 ? -0.935 -2.102 -8.840 1.00 85.44 76 PRO A N 1
ATOM 605 C CA . PRO A 1 76 ? -2.020 -3.078 -8.831 1.00 85.44 76 PRO A CA 1
ATOM 606 C C . PRO A 1 76 ? -3.387 -2.409 -8.675 1.00 85.44 76 PRO A C 1
ATOM 608 O O . PRO A 1 76 ? -3.537 -1.488 -7.870 1.00 85.44 76 PRO A O 1
ATOM 611 N N . LEU A 1 77 ? -4.383 -2.891 -9.418 1.00 86.88 77 LEU A N 1
ATOM 612 C CA . LEU A 1 77 ? -5.755 -2.384 -9.343 1.00 86.88 77 LEU A CA 1
ATOM 613 C C . LEU A 1 77 ? -6.671 -3.409 -8.665 1.00 86.88 77 LEU A C 1
ATOM 615 O O . LEU A 1 77 ? -6.502 -4.604 -8.910 1.00 86.88 77 LEU A O 1
ATOM 619 N N . PRO A 1 78 ? -7.633 -2.984 -7.827 1.00 86.44 78 PRO A N 1
ATOM 620 C CA . PRO A 1 78 ? -8.651 -3.885 -7.297 1.00 86.44 78 PRO A CA 1
ATOM 621 C C . PRO A 1 78 ? -9.469 -4.508 -8.435 1.00 86.44 78 PRO A C 1
ATOM 623 O O . PRO A 1 78 ? -9.866 -3.810 -9.366 1.00 86.44 78 PRO A O 1
ATOM 626 N N . ASN A 1 79 ? -9.727 -5.812 -8.359 1.00 85.81 79 ASN A N 1
ATOM 627 C CA . ASN A 1 79 ? -10.532 -6.529 -9.346 1.00 85.81 79 ASN A CA 1
ATOM 628 C C . ASN A 1 79 ? -12.016 -6.464 -8.952 1.00 85.81 79 ASN A C 1
ATOM 630 O O . ASN A 1 79 ? -12.456 -7.219 -8.090 1.00 85.81 79 ASN A O 1
ATOM 634 N N . GLU A 1 80 ? -12.787 -5.575 -9.581 1.00 81.06 80 GLU A N 1
ATOM 635 C CA . GLU A 1 80 ? -14.203 -5.350 -9.240 1.00 81.06 80 GLU A CA 1
ATOM 636 C C . GLU A 1 80 ? -15.106 -6.571 -9.499 1.00 81.06 80 GLU A C 1
ATOM 638 O O . GLU A 1 80 ? -16.107 -6.742 -8.809 1.00 81.06 80 GLU A O 1
ATOM 643 N N . ASP A 1 81 ? -14.743 -7.450 -10.438 1.00 80.50 81 ASP A N 1
ATOM 644 C CA . ASP A 1 81 ? -15.556 -8.616 -10.810 1.00 80.50 81 ASP A CA 1
ATOM 645 C C . ASP A 1 81 ? -15.475 -9.753 -9.781 1.00 80.50 81 ASP A C 1
ATOM 647 O O . ASP A 1 81 ? -16.415 -10.532 -9.614 1.00 80.50 81 ASP A O 1
ATOM 651 N N . ARG A 1 82 ? -14.321 -9.889 -9.119 1.00 80.81 82 ARG A N 1
ATOM 652 C CA . ARG A 1 82 ? -14.041 -10.954 -8.142 1.00 80.81 82 ARG A CA 1
ATOM 653 C C . ARG A 1 82 ? -14.122 -10.480 -6.699 1.00 80.81 82 ARG A C 1
ATOM 655 O O . ARG A 1 82 ? -14.069 -11.315 -5.799 1.00 80.81 82 ARG A O 1
ATOM 662 N N . GLN A 1 83 ? -14.196 -9.172 -6.476 1.00 80.12 83 GLN A N 1
ATOM 663 C CA . GLN A 1 83 ? -14.238 -8.606 -5.140 1.00 80.12 83 GLN A CA 1
ATOM 664 C C . GLN A 1 83 ? -15.622 -8.820 -4.523 1.00 80.12 83 GLN A C 1
ATOM 666 O O . GLN A 1 83 ? -16.629 -8.303 -5.005 1.00 80.12 83 GLN A O 1
ATOM 671 N N . GLU A 1 84 ? -15.674 -9.577 -3.429 1.00 77.94 84 GLU A N 1
ATOM 672 C CA . GLU A 1 84 ? -16.904 -9.739 -2.658 1.00 77.94 84 GLU A CA 1
ATOM 673 C C . GLU A 1 84 ? -17.189 -8.498 -1.804 1.00 77.94 84 GLU A C 1
ATOM 675 O O . GLU A 1 84 ? -16.299 -7.706 -1.474 1.00 77.94 84 GLU A O 1
ATOM 680 N N . MET A 1 85 ? -18.461 -8.320 -1.442 1.00 76.81 85 MET A N 1
ATOM 681 C CA . MET A 1 85 ? -18.878 -7.223 -0.579 1.00 76.81 85 MET A CA 1
ATOM 682 C C . MET A 1 85 ? -18.374 -7.488 0.844 1.00 76.81 85 MET A C 1
ATOM 684 O O . MET A 1 85 ? -18.789 -8.452 1.484 1.00 76.81 85 MET A O 1
ATOM 688 N N . ILE A 1 86 ? -17.473 -6.632 1.322 1.00 79.88 86 ILE A N 1
ATOM 689 C CA . ILE A 1 86 ? -16.847 -6.779 2.637 1.00 79.88 86 ILE A CA 1
ATOM 690 C C . ILE A 1 86 ? -17.734 -6.159 3.720 1.00 79.88 86 ILE A C 1
ATOM 692 O O . ILE A 1 86 ? -18.078 -4.976 3.650 1.00 79.88 86 ILE A O 1
ATOM 696 N N . ASP A 1 87 ? -18.046 -6.943 4.752 1.00 81.06 87 ASP A N 1
ATOM 697 C CA . ASP A 1 87 ? -18.700 -6.478 5.973 1.00 81.06 87 ASP A CA 1
ATOM 698 C C . ASP A 1 87 ? -17.720 -6.456 7.151 1.00 81.06 87 ASP A C 1
ATOM 700 O O . ASP A 1 87 ? -17.489 -7.448 7.841 1.00 81.06 87 ASP A O 1
ATOM 704 N N . PHE A 1 88 ? -17.202 -5.264 7.425 1.00 77.62 88 PHE A N 1
ATOM 705 C CA . PHE A 1 88 ? -16.282 -5.001 8.527 1.00 77.62 88 PHE A CA 1
ATOM 706 C C . PHE A 1 88 ? -16.892 -5.153 9.936 1.00 77.62 88 PHE A C 1
ATOM 708 O O . PHE A 1 88 ? -16.150 -5.053 10.914 1.00 77.62 88 PHE A O 1
ATOM 715 N N . ASP A 1 89 ? -18.212 -5.338 10.080 1.00 74.25 89 ASP A N 1
ATOM 716 C CA . ASP A 1 89 ? -18.847 -5.582 11.385 1.00 74.25 89 ASP A CA 1
ATOM 717 C C . ASP A 1 89 ? -18.867 -7.061 11.780 1.00 74.25 89 ASP A C 1
ATOM 719 O O . ASP A 1 89 ? -18.833 -7.374 12.974 1.00 74.25 89 ASP A O 1
ATOM 723 N N . THR A 1 90 ? -18.987 -7.959 10.800 1.00 75.62 90 THR A N 1
ATOM 724 C CA . THR A 1 90 ? -19.261 -9.383 11.042 1.00 75.62 90 THR A CA 1
ATOM 725 C C . THR A 1 90 ? -18.167 -10.314 10.535 1.00 75.62 90 THR A C 1
ATOM 727 O O . THR A 1 90 ? -18.081 -11.447 11.011 1.00 75.62 90 THR A O 1
ATOM 730 N N . GLN A 1 91 ? -17.321 -9.851 9.612 1.00 79.38 91 GLN A N 1
ATOM 731 C CA . GLN A 1 91 ? -16.231 -10.642 9.058 1.00 79.38 91 GLN A CA 1
ATOM 732 C C . GLN A 1 91 ? -14.934 -10.424 9.843 1.00 79.38 91 GLN A C 1
ATOM 734 O O . GLN A 1 91 ? -14.536 -9.300 10.142 1.00 79.38 91 GLN A O 1
ATOM 739 N N . ASP A 1 92 ? -14.274 -11.538 10.153 1.00 81.31 92 ASP A N 1
ATOM 740 C CA . ASP A 1 92 ? -12.934 -11.591 10.749 1.00 81.31 92 ASP A CA 1
ATOM 741 C C . ASP A 1 92 ? -11.866 -12.003 9.712 1.00 81.31 92 ASP A C 1
ATOM 743 O O . ASP A 1 92 ? -10.672 -12.020 10.012 1.00 81.31 92 ASP A O 1
ATOM 747 N N . THR A 1 93 ? -12.295 -12.366 8.500 1.00 84.69 93 THR A N 1
ATOM 748 C CA . THR A 1 93 ? -11.439 -12.775 7.385 1.00 84.69 93 THR A CA 1
ATOM 749 C C . THR A 1 93 ? -11.814 -11.997 6.134 1.00 84.69 93 THR A C 1
ATOM 751 O O . THR A 1 93 ? -12.996 -11.827 5.827 1.00 84.69 93 THR A O 1
ATOM 754 N N . PHE A 1 94 ? -10.800 -11.511 5.421 1.00 86.19 94 PHE A N 1
ATOM 755 C CA . PHE A 1 94 ? -10.980 -10.671 4.243 1.00 86.19 94 PHE A CA 1
ATOM 756 C C . PHE A 1 94 ? -10.156 -11.181 3.070 1.00 86.19 94 PHE A C 1
ATOM 758 O O . PHE A 1 94 ? -8.941 -11.345 3.176 1.00 86.19 94 PHE A O 1
ATOM 765 N N . ASP A 1 95 ? -10.826 -11.352 1.935 1.00 88.06 95 ASP A N 1
ATOM 766 C CA . ASP A 1 95 ? -10.207 -11.719 0.670 1.00 88.06 95 ASP A CA 1
ATOM 767 C C . ASP A 1 95 ? -10.189 -10.512 -0.278 1.00 88.06 95 ASP A C 1
ATOM 769 O O . ASP A 1 95 ? -11.221 -9.911 -0.588 1.00 88.06 95 ASP A O 1
ATOM 773 N N . PHE A 1 96 ? -8.998 -10.165 -0.765 1.00 87.81 96 PHE A N 1
ATOM 774 C CA . PHE A 1 96 ? -8.789 -9.079 -1.717 1.00 87.81 96 PHE A CA 1
ATOM 775 C C . PHE A 1 96 ? -8.194 -9.599 -3.018 1.00 87.81 96 PHE A C 1
ATOM 777 O O . PHE A 1 96 ? -7.198 -10.332 -3.025 1.00 87.81 96 PHE A O 1
ATOM 784 N N . PHE A 1 97 ? -8.788 -9.186 -4.135 1.00 89.44 97 PHE A N 1
ATOM 785 C CA . PHE A 1 97 ? -8.333 -9.552 -5.468 1.00 89.44 97 PHE A CA 1
ATOM 786 C C . PHE A 1 97 ? -7.754 -8.339 -6.190 1.00 89.44 97 PHE A C 1
ATOM 788 O O . PHE A 1 97 ? -8.401 -7.304 -6.315 1.00 89.44 97 PHE A O 1
ATOM 795 N N . PHE A 1 98 ? -6.535 -8.497 -6.703 1.00 88.19 98 PHE A N 1
ATOM 796 C CA . PHE A 1 98 ? -5.829 -7.466 -7.461 1.00 88.19 98 PHE A CA 1
ATOM 797 C C . PHE A 1 98 ? -5.442 -7.951 -8.851 1.00 88.19 98 PHE A C 1
ATOM 799 O O . PHE A 1 98 ? -4.908 -9.057 -9.003 1.00 88.19 98 PHE A O 1
ATOM 806 N N . ASP A 1 99 ? -5.626 -7.092 -9.843 1.00 87.88 99 ASP A N 1
ATOM 807 C CA . ASP A 1 99 ? -5.118 -7.277 -11.193 1.00 87.88 99 ASP A CA 1
ATOM 808 C C . ASP A 1 99 ? -3.748 -6.614 -11.340 1.00 87.88 99 ASP A C 1
ATOM 810 O O . ASP A 1 99 ? -3.521 -5.476 -10.922 1.00 87.88 99 ASP A O 1
ATOM 814 N N . LEU A 1 100 ? -2.815 -7.367 -11.927 1.00 88.06 100 LEU A N 1
ATOM 815 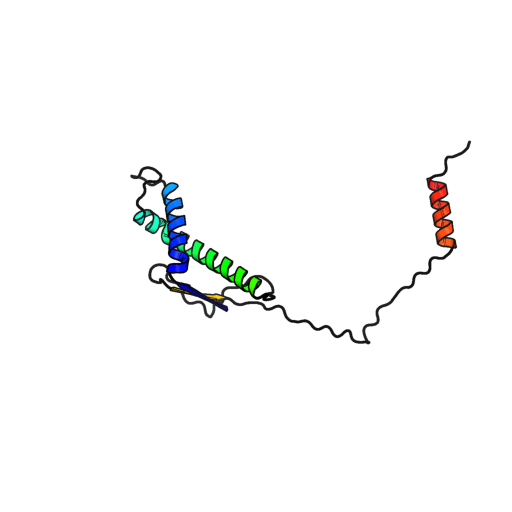C CA . LEU A 1 100 ? -1.436 -6.947 -12.143 1.00 88.06 100 LEU A CA 1
ATOM 816 C C . LEU A 1 100 ? -1.194 -6.778 -13.640 1.00 88.06 100 LEU A C 1
ATOM 818 O O . LEU A 1 100 ? -1.306 -7.737 -14.405 1.00 88.06 100 LEU A O 1
ATOM 822 N N . GLY A 1 101 ? -0.808 -5.574 -14.056 1.00 85.69 101 GLY A N 1
ATOM 823 C CA . GLY A 1 101 ? -0.253 -5.363 -15.387 1.00 85.69 101 GLY A CA 1
ATOM 824 C C . GLY A 1 101 ? 1.177 -5.883 -15.414 1.00 85.69 101 GLY A C 1
ATOM 825 O O . GLY A 1 101 ? 2.063 -5.218 -14.897 1.00 85.69 101 GLY A O 1
ATOM 826 N N . LEU A 1 102 ? 1.431 -7.065 -15.968 1.00 85.88 102 LEU A N 1
ATOM 827 C CA . LEU A 1 102 ? 2.798 -7.577 -1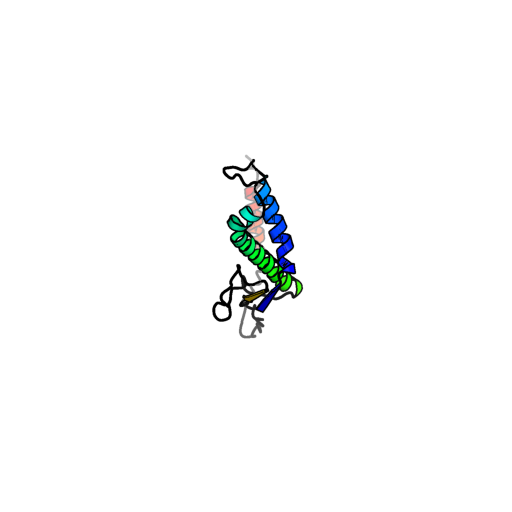6.093 1.00 85.88 102 LEU A CA 1
ATOM 828 C C . LEU A 1 102 ? 3.524 -6.874 -17.243 1.00 85.88 102 LEU A C 1
ATOM 830 O O . LEU A 1 102 ? 2.956 -6.665 -18.317 1.00 85.88 102 LEU A O 1
ATOM 834 N N . GLN A 1 103 ? 4.787 -6.513 -17.023 1.00 85.19 103 GLN A N 1
ATOM 835 C CA . GLN A 1 103 ? 5.629 -5.971 -18.078 1.00 85.19 103 GLN A CA 1
ATOM 836 C C . GLN A 1 103 ? 5.942 -7.080 -19.090 1.00 85.19 103 GLN A C 1
ATOM 838 O O . GLN A 1 103 ? 6.491 -8.113 -18.704 1.00 85.19 103 GLN A O 1
ATOM 843 N N . PRO A 1 104 ? 5.633 -6.884 -20.384 1.00 84.25 104 PRO A N 1
ATOM 844 C CA . PRO A 1 104 ? 5.975 -7.867 -21.395 1.00 84.25 104 PRO A CA 1
ATOM 845 C C . PRO A 1 104 ? 7.490 -7.906 -21.608 1.00 84.25 104 PRO A C 1
ATOM 847 O O . PRO A 1 104 ? 8.165 -6.871 -21.613 1.00 84.25 104 PRO A O 1
ATOM 850 N N . GLU A 1 105 ? 8.023 -9.100 -21.852 1.00 81.56 105 GLU A N 1
ATOM 851 C CA . GLU A 1 105 ? 9.381 -9.248 -22.363 1.00 81.56 105 GLU A CA 1
ATOM 852 C C . GLU A 1 105 ? 9.399 -8.857 -23.841 1.00 81.56 105 GLU A C 1
ATOM 854 O O . GLU A 1 105 ? 8.875 -9.560 -24.705 1.00 81.56 105 GLU A O 1
ATOM 859 N N . VAL A 1 106 ? 9.978 -7.695 -24.140 1.00 78.94 106 VAL A N 1
ATOM 860 C CA . VAL A 1 106 ? 10.162 -7.245 -25.519 1.00 78.94 106 VAL A CA 1
ATOM 861 C C . VAL A 1 106 ? 11.540 -7.696 -25.985 1.00 78.94 106 VAL A C 1
ATOM 863 O O . VAL A 1 106 ? 12.550 -7.072 -25.667 1.00 78.94 106 VAL A O 1
ATOM 866 N N . ILE A 1 107 ? 11.579 -8.783 -26.750 1.00 77.81 107 ILE A N 1
ATOM 867 C CA . ILE A 1 107 ? 12.790 -9.227 -27.442 1.00 77.81 107 ILE A CA 1
ATOM 868 C C . ILE A 1 107 ? 12.812 -8.530 -28.802 1.00 77.81 107 ILE A C 1
ATOM 870 O O . ILE A 1 107 ? 12.065 -8.887 -29.712 1.00 77.81 107 ILE A O 1
ATOM 874 N N . THR A 1 108 ? 13.636 -7.493 -28.938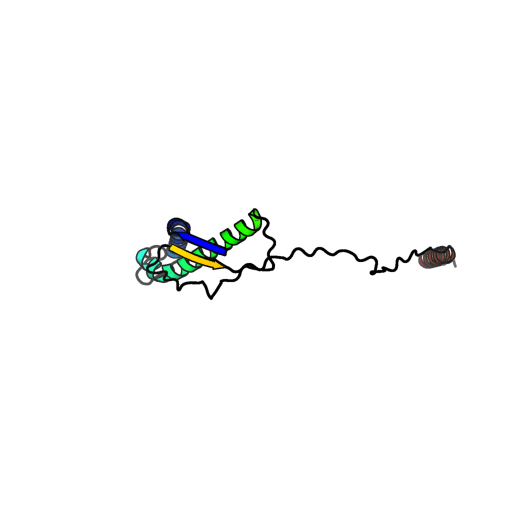 1.00 73.25 108 THR A N 1
ATOM 875 C CA . THR A 1 108 ? 13.854 -6.827 -30.224 1.00 73.25 108 THR A CA 1
ATOM 876 C C . THR A 1 108 ? 14.994 -7.504 -30.974 1.00 73.25 108 THR A C 1
ATOM 878 O O . THR A 1 108 ? 16.172 -7.236 -30.742 1.00 73.25 108 THR A O 1
ATOM 881 N N . GLU A 1 109 ? 14.652 -8.367 -31.926 1.00 75.38 109 GLU A N 1
ATOM 882 C CA . GLU A 1 109 ? 15.616 -8.801 -32.934 1.00 75.38 109 GLU A CA 1
ATOM 883 C C . GLU A 1 109 ? 15.900 -7.619 -33.868 1.00 75.38 109 GLU A C 1
ATOM 885 O O . GLU A 1 109 ? 15.034 -7.166 -34.625 1.00 75.38 109 GLU A O 1
ATOM 890 N N . IL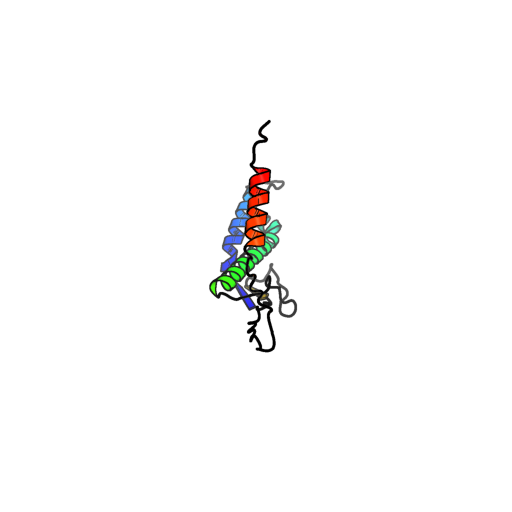E A 1 110 ? 17.112 -7.065 -33.785 1.00 71.88 110 ILE A N 1
ATOM 891 C CA . ILE A 1 110 ? 17.561 -6.022 -34.708 1.00 71.88 110 ILE A CA 1
ATOM 892 C C . ILE A 1 110 ? 17.685 -6.675 -36.083 1.00 71.88 110 ILE A C 1
ATOM 894 O O . ILE A 1 110 ? 18.635 -7.398 -36.364 1.00 71.88 110 ILE A O 1
ATOM 898 N N . SER A 1 111 ? 16.690 -6.447 -36.937 1.00 70.25 111 SER A N 1
ATOM 899 C CA . SER A 1 111 ? 16.732 -6.917 -38.316 1.00 70.25 111 SER A CA 1
ATOM 900 C C . SER A 1 111 ? 17.845 -6.192 -39.075 1.00 70.25 111 SER A C 1
ATOM 902 O O . SER A 1 111 ? 17.903 -4.963 -39.040 1.00 70.25 111 SER A O 1
ATOM 904 N N . ASP A 1 112 ? 18.631 -6.923 -39.872 1.00 70.06 112 ASP A N 1
ATOM 905 C CA . ASP A 1 112 ? 19.640 -6.375 -40.804 1.00 70.06 112 ASP A CA 1
ATOM 906 C C . ASP A 1 112 ? 19.071 -5.357 -41.819 1.00 70.06 112 ASP A C 1
ATOM 908 O O . ASP A 1 112 ? 19.799 -4.709 -42.574 1.00 70.06 112 ASP A O 1
ATOM 912 N N . LYS A 1 113 ? 17.741 -5.206 -41.863 1.00 73.00 113 LYS A N 1
ATOM 913 C CA . LYS A 1 113 ? 17.028 -4.187 -42.642 1.00 73.00 113 LYS A CA 1
ATOM 914 C C . LYS A 1 113 ? 17.121 -2.787 -42.026 1.00 73.00 113 LYS A C 1
ATOM 916 O O . LYS A 1 113 ? 16.923 -1.809 -42.746 1.00 73.00 113 LYS A O 1
ATOM 921 N N . VAL A 1 114 ? 17.406 -2.675 -40.728 1.00 75.25 114 VAL A N 1
ATOM 922 C CA . VAL A 1 114 ? 17.563 -1.390 -40.037 1.00 75.25 114 VAL A CA 1
ATOM 923 C C . VAL A 1 114 ? 18.979 -0.875 -40.284 1.00 75.25 114 VAL A C 1
ATOM 925 O O . VAL A 1 114 ? 19.921 -1.198 -39.566 1.00 75.25 114 VAL A O 1
ATOM 928 N N . LYS A 1 115 ? 19.141 -0.075 -41.340 1.00 77.19 115 LYS A N 1
ATOM 929 C CA . LYS A 1 115 ? 20.401 0.612 -41.634 1.00 77.19 115 LYS A CA 1
ATOM 930 C C . LYS A 1 115 ? 20.476 1.892 -40.808 1.00 77.19 115 LYS A C 1
ATOM 932 O O . LYS A 1 115 ? 19.619 2.759 -40.943 1.00 77.19 115 LYS A O 1
ATOM 937 N N . ILE A 1 116 ? 21.494 1.992 -39.959 1.00 80.00 116 ILE A N 1
ATOM 938 C CA . ILE A 1 116 ? 21.797 3.194 -39.179 1.00 80.00 116 ILE A CA 1
ATOM 939 C C . ILE A 1 116 ? 22.969 3.903 -39.856 1.00 80.00 116 ILE A C 1
ATOM 941 O O . ILE A 1 116 ? 24.019 3.295 -40.075 1.00 80.00 116 ILE A O 1
ATOM 945 N N . ASP A 1 117 ? 22.797 5.183 -40.179 1.00 81.50 117 ASP A N 1
ATOM 946 C CA . ASP A 1 117 ? 23.859 5.986 -40.778 1.00 81.50 117 ASP A CA 1
ATOM 947 C C . ASP A 1 117 ? 24.948 6.287 -39.741 1.00 81.50 117 ASP A C 1
ATOM 949 O O . ASP A 1 117 ? 24.726 6.998 -38.758 1.00 81.50 117 ASP A O 1
ATOM 953 N N . TYR A 1 118 ? 26.149 5.752 -39.964 1.00 83.12 118 TYR A N 1
ATOM 954 C CA . TYR A 1 118 ? 27.314 6.036 -39.132 1.00 83.12 118 TYR A CA 1
ATOM 955 C C . TYR A 1 118 ? 28.187 7.114 -39.780 1.00 83.12 118 TYR A C 1
ATOM 957 O O . TYR A 1 118 ? 28.916 6.862 -40.744 1.00 83.12 118 TYR A O 1
ATOM 965 N N . TYR A 1 119 ? 28.148 8.327 -39.231 1.00 83.75 119 TYR A N 1
ATOM 966 C CA . TYR A 1 119 ? 28.951 9.444 -39.724 1.00 83.75 119 TYR A CA 1
ATOM 967 C C . TYR A 1 119 ? 30.350 9.425 -39.111 1.00 83.75 119 TYR A C 1
ATOM 969 O O . TYR A 1 119 ? 30.561 9.817 -37.964 1.00 83.75 119 TYR A O 1
ATOM 977 N N . LYS A 1 120 ? 31.345 9.030 -39.908 1.00 80.50 120 LYS A N 1
ATOM 978 C CA . LYS A 1 120 ? 32.754 9.206 -39.546 1.00 80.50 120 LYS A CA 1
ATOM 979 C C . LYS A 1 120 ? 33.211 10.610 -39.932 1.00 80.50 120 LYS A C 1
ATOM 981 O O . LYS A 1 120 ? 33.710 10.831 -41.034 1.00 80.50 120 LYS A O 1
ATOM 986 N N . ILE A 1 121 ? 33.040 11.559 -39.018 1.00 81.81 121 ILE A N 1
ATOM 987 C CA . ILE A 1 121 ? 33.519 12.932 -39.199 1.00 81.81 121 ILE A CA 1
ATOM 988 C C . ILE A 1 121 ? 35.050 12.915 -39.121 1.00 81.81 121 ILE A C 1
ATOM 990 O O . ILE A 1 121 ? 35.629 12.652 -38.068 1.00 81.81 121 ILE A O 1
ATOM 994 N N . LYS A 1 122 ? 35.720 13.172 -40.246 1.00 80.44 122 LYS A N 1
ATOM 995 C CA . LYS A 1 122 ? 37.153 13.476 -40.257 1.00 80.44 122 LYS A CA 1
ATOM 996 C C . LYS A 1 122 ? 37.313 14.978 -40.075 1.00 80.44 122 LYS A C 1
ATOM 998 O O . LYS A 1 122 ? 36.821 15.748 -40.894 1.00 80.44 122 LYS A O 1
ATOM 1003 N N . VAL A 1 123 ? 38.000 15.375 -39.012 1.00 80.38 123 VAL A N 1
ATOM 1004 C CA . VAL A 1 123 ? 38.394 16.770 -38.815 1.00 80.38 123 VAL A CA 1
ATOM 1005 C C . VAL A 1 123 ? 39.491 17.090 -39.834 1.00 80.38 123 VAL A C 1
ATOM 1007 O O . VAL A 1 123 ? 40.493 16.379 -39.898 1.00 80.38 123 VAL A O 1
ATOM 1010 N N . ASN A 1 124 ? 39.280 18.109 -40.666 1.00 86.00 124 ASN A N 1
ATOM 1011 C CA . ASN A 1 124 ? 40.292 18.628 -41.586 1.00 86.00 124 ASN A CA 1
ATOM 1012 C C . ASN A 1 124 ? 41.219 19.613 -40.855 1.00 86.00 124 ASN A C 1
ATOM 1014 O O . ASN A 1 124 ? 40.811 20.298 -39.914 1.00 86.00 124 ASN A O 1
ATOM 1018 N N . GLU A 1 125 ? 42.467 19.708 -41.311 1.00 83.75 125 GLU A N 1
ATOM 1019 C CA . GLU A 1 125 ? 43.442 20.650 -40.747 1.00 83.75 125 GLU A CA 1
ATOM 1020 C C . GLU A 1 125 ? 42.964 22.104 -40.872 1.00 83.75 125 GLU A C 1
ATOM 1022 O O . GLU A 1 125 ? 43.184 22.897 -39.962 1.00 83.75 125 GLU A O 1
ATOM 1027 N N . ASP A 1 126 ? 42.206 22.438 -41.920 1.00 85.12 126 ASP A N 1
ATOM 1028 C CA . 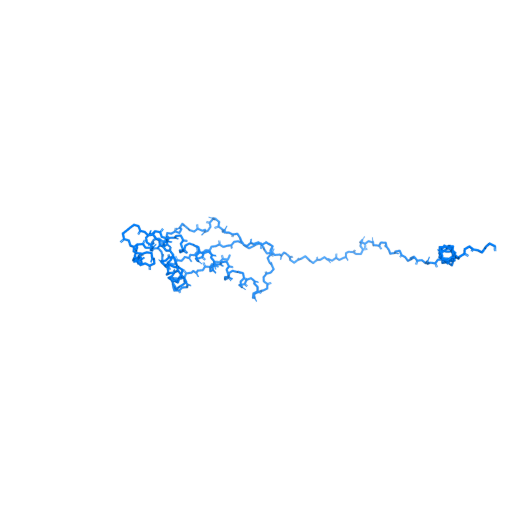ASP A 1 126 ? 41.637 23.778 -42.101 1.00 85.12 126 ASP A CA 1
ATOM 1029 C C . ASP A 1 126 ? 40.648 24.167 -40.993 1.00 85.12 126 ASP A C 1
ATOM 1031 O O . ASP A 1 126 ? 40.686 25.301 -40.515 1.00 85.12 126 ASP A O 1
ATOM 1035 N N . SER A 1 127 ? 39.777 23.255 -40.531 1.00 84.19 127 SER A N 1
ATOM 1036 C CA . SER A 1 127 ? 38.891 23.560 -39.397 1.00 84.19 127 SER A CA 1
ATOM 1037 C C . SER A 1 127 ? 39.663 23.693 -38.089 1.00 84.19 127 SER A C 1
ATOM 1039 O O . SER A 1 127 ? 39.281 24.512 -37.255 1.00 84.19 127 SER A O 1
ATOM 1041 N N . VAL A 1 128 ? 40.762 22.949 -37.916 1.00 86.50 128 VAL A N 1
ATOM 1042 C CA . VAL A 1 128 ? 41.643 23.092 -36.744 1.00 86.50 128 VAL A CA 1
ATOM 1043 C C . VAL A 1 128 ? 42.355 24.442 -36.768 1.00 86.50 128 VAL A C 1
ATOM 1045 O O . VAL A 1 128 ? 42.345 25.159 -35.770 1.00 86.50 128 VAL A O 1
ATOM 1048 N N . ASN A 1 129 ? 42.927 24.816 -37.911 1.00 88.31 129 ASN A N 1
ATOM 1049 C CA . ASN A 1 129 ? 43.658 26.068 -38.079 1.00 88.31 129 ASN A CA 1
ATOM 1050 C C . ASN A 1 129 ? 42.738 27.278 -37.917 1.00 88.31 129 ASN A C 1
ATOM 1052 O O . ASN A 1 129 ? 43.071 28.195 -37.172 1.00 88.31 129 ASN A O 1
ATOM 1056 N N . LYS A 1 130 ? 41.541 27.241 -38.511 1.00 87.94 130 LYS A N 1
ATOM 1057 C CA . LYS A 1 130 ? 40.532 28.291 -38.332 1.00 87.94 130 LYS A CA 1
ATOM 1058 C C . LYS A 1 130 ? 40.124 28.447 -36.866 1.00 87.94 130 LYS A C 1
ATOM 1060 O O . LYS A 1 130 ? 40.048 29.560 -36.358 1.00 87.94 130 LYS A O 1
ATOM 1065 N N . TYR A 1 131 ? 39.928 27.335 -36.157 1.00 87.25 131 TYR A N 1
ATOM 1066 C CA . TYR A 1 131 ? 39.622 27.376 -34.728 1.00 87.25 131 TYR A CA 1
ATOM 1067 C C . TYR A 1 131 ? 40.790 27.935 -33.895 1.00 87.25 131 TYR A C 1
ATOM 1069 O O . TYR A 1 131 ? 40.578 28.683 -32.939 1.00 87.25 131 TYR A O 1
ATOM 1077 N N . MET A 1 132 ? 42.032 27.621 -34.273 1.00 87.19 132 MET A N 1
ATOM 1078 C CA . MET A 1 132 ? 43.236 28.180 -33.651 1.00 87.19 132 MET A CA 1
ATOM 1079 C C . MET A 1 132 ? 43.384 29.686 -33.905 1.00 87.19 132 MET A C 1
ATOM 1081 O O . MET A 1 132 ? 43.785 30.413 -32.996 1.00 87.19 132 MET A O 1
ATOM 1085 N N . GLU A 1 133 ? 43.048 30.174 -35.099 1.00 87.94 133 GLU A N 1
ATOM 1086 C CA . GLU A 1 133 ? 43.019 31.608 -35.407 1.00 87.94 133 GLU A CA 1
ATOM 1087 C C . GLU A 1 133 ? 41.951 32.344 -34.597 1.00 87.94 133 GLU A C 1
ATOM 1089 O O . GLU A 1 133 ? 42.266 33.351 -33.961 1.00 87.94 133 GLU A O 1
ATOM 1094 N N . ASP A 1 134 ? 40.734 31.805 -34.519 1.00 88.94 134 ASP A N 1
ATOM 1095 C CA . ASP A 1 134 ? 39.658 32.375 -33.701 1.00 88.94 134 ASP A CA 1
ATOM 1096 C C . ASP A 1 134 ? 40.060 32.452 -32.217 1.00 88.94 134 ASP A C 1
ATOM 1098 O O . ASP A 1 134 ? 39.814 33.456 -31.539 1.00 88.94 134 ASP A O 1
ATOM 1102 N N . LEU A 1 135 ? 40.722 31.411 -31.696 1.00 87.56 135 LEU A N 1
ATOM 1103 C CA . LEU A 1 135 ? 41.261 31.405 -30.333 1.00 87.56 135 LEU A CA 1
ATOM 1104 C C . LEU A 1 135 ? 42.346 32.467 -30.132 1.00 87.56 135 LEU A C 1
ATOM 1106 O O . LEU A 1 135 ? 42.378 33.112 -29.080 1.00 87.56 135 LEU A O 1
ATOM 1110 N N . ARG A 1 136 ? 43.228 32.662 -31.117 1.00 86.31 136 ARG A N 1
ATOM 1111 C CA . ARG A 1 136 ? 44.278 33.689 -31.080 1.00 86.31 136 ARG A CA 1
ATOM 1112 C C . ARG A 1 136 ? 43.701 35.098 -31.146 1.00 86.31 136 ARG A C 1
ATOM 1114 O O . ARG A 1 136 ? 44.151 35.943 -30.383 1.00 86.31 136 ARG A O 1
ATOM 1121 N N . MET A 1 137 ? 42.689 35.346 -31.979 1.00 84.44 137 MET A N 1
ATOM 1122 C CA . MET A 1 137 ? 42.006 36.643 -32.035 1.00 84.44 137 MET A CA 1
ATOM 1123 C C . MET A 1 137 ? 41.305 36.972 -30.714 1.00 84.44 137 MET A C 1
ATOM 1125 O O . MET A 1 137 ? 41.421 38.091 -30.226 1.00 84.44 137 MET A O 1
ATOM 1129 N N . LYS A 1 138 ? 40.625 35.998 -30.093 1.00 85.50 138 LYS A N 1
ATOM 1130 C CA . LYS A 1 138 ? 39.931 36.206 -28.810 1.00 85.50 138 LYS A CA 1
ATOM 1131 C C . LYS A 1 138 ? 40.871 36.499 -27.637 1.00 85.50 138 LYS A C 1
ATOM 1133 O O . LYS A 1 138 ? 40.477 37.213 -26.723 1.00 85.50 138 LYS A O 1
ATOM 1138 N N . ASN A 1 139 ? 42.078 35.931 -27.641 1.00 84.50 139 ASN A N 1
ATOM 1139 C CA . ASN A 1 139 ? 43.038 36.043 -26.533 1.00 84.50 139 ASN A CA 1
ATOM 1140 C C . ASN A 1 139 ? 44.232 36.965 -26.839 1.00 84.50 139 ASN A C 1
ATOM 1142 O O . ASN A 1 139 ? 45.127 37.117 -26.005 1.00 84.50 139 ASN A O 1
ATOM 1146 N N . GLY A 1 140 ? 44.274 37.561 -28.030 1.00 79.12 140 GLY A N 1
ATOM 1147 C CA . GLY A 1 140 ? 45.305 38.506 -28.433 1.00 79.12 140 GLY A CA 1
ATOM 1148 C C . GLY A 1 140 ? 45.113 39.846 -27.733 1.00 79.12 140 GLY A C 1
ATOM 1149 O O . GLY A 1 140 ? 44.015 40.397 -27.713 1.00 79.12 140 GLY A O 1
ATOM 1150 N N . LYS A 1 141 ? 46.188 40.392 -27.162 1.00 74.56 141 LYS A N 1
ATOM 1151 C CA . LYS A 1 141 ? 46.197 41.783 -26.701 1.00 74.56 141 LYS A CA 1
ATOM 1152 C C . LYS A 1 141 ? 46.509 42.683 -27.901 1.00 74.56 141 LYS A C 1
ATOM 1154 O O . LYS A 1 141 ? 47.481 42.386 -28.597 1.00 74.56 141 LYS A O 1
ATOM 1159 N N . PRO A 1 142 ? 45.730 43.749 -28.155 1.00 71.50 142 PRO A N 1
ATOM 1160 C CA . PRO A 1 142 ? 46.086 44.719 -29.179 1.00 71.50 142 PRO A CA 1
ATOM 1161 C C . PRO A 1 142 ? 47.417 45.370 -28.796 1.00 71.50 142 PRO A C 1
ATOM 1163 O O . PRO A 1 142 ? 47.611 45.779 -27.650 1.00 71.50 142 PRO A O 1
ATOM 1166 N N . VAL A 1 143 ? 48.341 45.398 -29.749 1.00 70.69 143 VAL A N 1
ATOM 1167 C CA . VAL A 1 143 ? 49.598 46.136 -29.642 1.00 70.69 143 VAL A CA 1
ATOM 1168 C C . VAL A 1 143 ? 49.378 47.432 -30.418 1.00 70.69 143 VAL A C 1
ATOM 1170 O O . VAL A 1 143 ? 49.099 47.362 -31.615 1.00 70.69 143 VAL A O 1
ATOM 1173 N N . GLU A 1 144 ? 49.411 48.571 -29.722 1.00 49.03 144 GLU A N 1
ATOM 1174 C CA . GLU A 1 144 ? 49.521 49.907 -30.337 1.00 49.03 144 GLU A CA 1
ATOM 1175 C C . GLU A 1 144 ? 50.952 50.171 -30.815 1.00 49.03 144 GLU A C 1
ATOM 1177 O O . GLU A 1 144 ? 51.900 49.759 -30.102 1.00 49.03 144 GLU A O 1
#

pLDDT: mean 84.78, std 5.82, range [49.03, 92.38]

Sequence (144 aa):
MKIELVKEDYEDQVNTVLKDYQRKASMPGFRPGKVPMGMVRKMYGKAVLAEEINKIISENLNNYLTENEVKTLGHPLPNEDRQEMIDFDTQDTFDFFFDLGLQPEVITEISDKVKIDYYKIKVNEDSVNKYMEDLRMKNGKPVE

Radius of gyration: 33.06 Å; chains: 1; bounding box: 69×63×73 Å

Foldseek 3Di:
DKDKDALVLQVVVLVVVLLVCLQQDDDPPDDRSGPDSVVSCVVCVVVSSVVSVVVSCQVVVVVVCVVVVFAFDDDWDWDPVPADDDDPVPDRMHMTDTDTHGDDDDDDDPDPVDDDDDDPDDDDVVVVVVVVVVVCVVPPDDDD

Secondary structure (DSSP, 8-state):
-EEEEEHHHHHHHHHHHHHHHHHH--BTTB-TT---HHHHHHHHHHHHHHHHHHHHHHHHHHHHHHHTT--BSS--EE-TTT-----TTT-SEEEEEEE--BPP-------TT--------PPPHHHHHHHHHHHHHHHPPP--